Protein AF-A0A2W6UU90-F1 (afdb_monomer_lite)

pLDDT: mean 91.4, std 13.33, range [39.75, 98.56]

Sequence (106 aa):
MSTADPSARPGRPEPGTRVPFRWRKWDGSPHWEHDCVYLGSARWGDWVGQRGGWHSERPGLAFDADGDNVTLIPPSGDYAATFNATHPRIAIYIDVAWDVHWETGA

Radius of gyration: 14.33 Å; chains: 1; bounding box: 43×26×44 Å

Foldseek 3Di:
DDPDDPQDDPLDDDFQDWDWQWDADPVRHGAKIWTWTWHTADPFATKIKFAAQTWMDGVPDIDGHNGIKMWGQGPQNQKIKIAGPPDPPDRIDIGGHHDRDDDDDD

Structure (mmCIF, N/CA/C/O backbone):
data_AF-A0A2W6UU90-F1
#
_entry.id   AF-A0A2W6UU90-F1
#
loop_
_atom_site.group_PDB
_atom_site.id
_atom_site.type_symbol
_atom_site.label_atom_id
_atom_site.label_alt_id
_atom_site.label_comp_id
_atom_site.label_asym_id
_atom_site.label_entity_id
_atom_site.label_seq_id
_atom_site.pdbx_PDB_ins_code
_atom_site.Cartn_x
_atom_site.Cartn_y
_atom_site.Cartn_z
_atom_site.occupancy
_atom_site.B_iso_or_equiv
_atom_site.auth_seq_id
_atom_site.auth_comp_id
_atom_site.auth_asym_id
_atom_site.auth_atom_id
_atom_site.pdbx_PDB_model_num
ATOM 1 N N . MET A 1 1 ? -26.190 -2.701 -24.873 1.00 39.75 1 MET A N 1
ATOM 2 C CA . MET A 1 1 ? -26.008 -3.698 -23.796 1.00 39.75 1 MET A CA 1
ATOM 3 C C . MET A 1 1 ? -24.722 -3.342 -23.079 1.00 39.75 1 MET A C 1
ATOM 5 O O . MET A 1 1 ? -23.684 -3.365 -23.722 1.00 39.75 1 MET A O 1
ATOM 9 N N . SER A 1 2 ? -24.805 -2.900 -21.823 1.00 51.81 2 SER A N 1
ATOM 10 C CA . SER A 1 2 ? -23.620 -2.538 -21.038 1.00 51.81 2 SER A CA 1
ATOM 11 C C . SER A 1 2 ? -22.909 -3.816 -20.599 1.00 51.81 2 SER A C 1
ATOM 13 O O . SER A 1 2 ? -23.512 -4.656 -19.933 1.00 51.81 2 SER A O 1
ATOM 15 N N . THR A 1 3 ? -21.661 -3.990 -21.017 1.00 49.38 3 THR A N 1
ATOM 16 C CA . THR A 1 3 ? -20.775 -5.052 -20.540 1.00 49.38 3 THR A CA 1
ATOM 17 C C . THR A 1 3 ? -20.224 -4.622 -19.186 1.00 49.38 3 THR A C 1
ATOM 19 O O . THR A 1 3 ? -19.163 -4.007 -19.119 1.00 49.38 3 THR A O 1
ATOM 22 N N . ALA A 1 4 ? -20.971 -4.870 -18.110 1.00 54.59 4 ALA A N 1
ATOM 23 C CA . ALA A 1 4 ? -20.418 -4.707 -16.772 1.00 54.59 4 ALA A CA 1
ATOM 24 C C . ALA A 1 4 ? -19.239 -5.679 -16.612 1.00 54.59 4 ALA A C 1
ATOM 26 O O . ALA A 1 4 ? -19.374 -6.865 -16.923 1.00 54.59 4 ALA A O 1
ATOM 27 N N . ASP A 1 5 ? -18.089 -5.166 -16.175 1.00 57.31 5 ASP A N 1
ATOM 28 C CA . ASP A 1 5 ? -16.914 -5.982 -15.893 1.00 57.31 5 ASP A CA 1
ATOM 29 C C . ASP A 1 5 ? -17.229 -6.903 -14.698 1.00 57.31 5 ASP A C 1
ATOM 31 O O . ASP A 1 5 ? -17.513 -6.404 -13.606 1.00 57.31 5 ASP A O 1
ATOM 35 N N . PRO A 1 6 ? -17.204 -8.238 -14.864 1.00 54.53 6 PRO A N 1
ATOM 36 C CA . PRO A 1 6 ? -17.491 -9.182 -13.785 1.00 54.53 6 PRO A CA 1
ATOM 37 C C . PRO A 1 6 ? -16.481 -9.123 -12.623 1.00 54.53 6 PRO A C 1
ATOM 39 O O . PRO A 1 6 ? -16.697 -9.783 -11.606 1.00 54.53 6 PRO A O 1
ATOM 42 N N . SER A 1 7 ? -15.388 -8.360 -12.748 1.00 58.16 7 SER A N 1
ATOM 43 C CA . SER A 1 7 ? -14.438 -8.087 -11.664 1.00 58.16 7 SER A CA 1
ATOM 44 C C . SER A 1 7 ? -14.840 -6.917 -10.751 1.00 58.16 7 SER A C 1
ATOM 46 O O . SER A 1 7 ? -14.285 -6.786 -9.656 1.00 58.16 7 SER A O 1
ATOM 48 N N . ALA A 1 8 ? -15.821 -6.098 -11.151 1.00 59.12 8 ALA A N 1
ATOM 49 C CA . ALA A 1 8 ? -16.273 -4.954 -10.368 1.00 59.12 8 ALA A CA 1
ATOM 50 C C . ALA A 1 8 ? -16.983 -5.418 -9.084 1.00 59.12 8 ALA A C 1
ATOM 52 O O . ALA A 1 8 ? -18.045 -6.046 -9.122 1.00 59.12 8 ALA A O 1
ATOM 53 N N . ARG A 1 9 ? -16.396 -5.104 -7.923 1.00 70.19 9 ARG A N 1
ATOM 54 C CA . ARG A 1 9 ? -17.013 -5.357 -6.615 1.00 70.19 9 ARG A CA 1
ATOM 55 C C . ARG A 1 9 ? -17.739 -4.100 -6.128 1.00 70.19 9 ARG A C 1
ATOM 57 O O . ARG A 1 9 ? -17.111 -3.044 -6.058 1.00 70.19 9 ARG A O 1
ATOM 64 N N . PRO A 1 10 ? -19.026 -4.192 -5.744 1.00 69.75 10 PRO A N 1
ATOM 65 C CA . PRO A 1 10 ? -19.734 -3.079 -5.119 1.00 69.75 10 PRO A CA 1
ATOM 66 C C . PRO A 1 10 ? -18.954 -2.544 -3.912 1.00 69.75 10 PRO A C 1
ATOM 68 O O . PRO A 1 10 ? -18.441 -3.324 -3.110 1.00 69.75 10 PRO A O 1
ATOM 71 N N . GLY A 1 11 ? -18.851 -1.220 -3.787 1.00 84.00 11 GLY A N 1
ATOM 72 C CA . GLY A 1 11 ? -18.070 -0.587 -2.719 1.00 84.00 11 GLY A CA 1
ATOM 73 C C . GLY A 1 11 ? -16.556 -0.585 -2.960 1.00 84.00 11 GLY A C 1
ATOM 74 O O . GLY A 1 11 ? -15.791 -0.427 -2.008 1.00 84.00 11 GLY A O 1
ATOM 75 N N . ARG A 1 12 ? -16.111 -0.783 -4.207 1.00 91.00 12 ARG A N 1
ATOM 76 C CA . ARG A 1 12 ? -14.740 -0.501 -4.646 1.00 91.00 12 ARG A CA 1
ATOM 77 C C . ARG A 1 12 ? -14.712 0.665 -5.631 1.00 91.00 12 ARG A C 1
ATOM 79 O O . ARG A 1 12 ? -15.688 0.850 -6.358 1.00 91.00 12 ARG A O 1
ATOM 86 N N . PRO A 1 13 ? -13.621 1.447 -5.659 1.00 93.38 13 PRO A N 1
ATOM 87 C CA . PRO A 1 13 ? -13.399 2.432 -6.711 1.00 93.38 13 PRO A CA 1
ATOM 88 C C . PRO A 1 13 ? -13.263 1.773 -8.089 1.00 93.38 13 PRO A C 1
ATOM 90 O O . PRO A 1 13 ? -13.009 0.575 -8.191 1.00 93.38 13 PRO A O 1
ATOM 93 N N . GLU A 1 14 ? -13.345 2.566 -9.155 1.00 93.94 14 GLU A N 1
ATOM 94 C CA . GLU A 1 14 ? -12.980 2.091 -10.493 1.00 93.94 14 GLU A CA 1
ATOM 95 C C . GLU A 1 14 ? -11.464 1.830 -10.572 1.00 93.94 14 GLU A C 1
ATOM 97 O O . GLU A 1 14 ? -10.682 2.611 -10.008 1.00 93.94 14 GLU A O 1
ATOM 102 N N . PRO A 1 15 ? -10.998 0.776 -11.267 1.00 96.38 15 PRO A N 1
ATOM 103 C CA . PRO A 1 15 ? -9.575 0.590 -11.530 1.00 96.38 15 PRO A CA 1
ATOM 104 C C . PRO A 1 15 ? -8.943 1.835 -12.169 1.00 96.38 15 PRO A C 1
ATOM 106 O O . PRO A 1 15 ? -9.514 2.464 -13.057 1.00 96.38 15 PRO A O 1
ATOM 109 N N . GLY A 1 16 ? -7.752 2.209 -11.705 1.00 96.69 16 GLY A N 1
ATOM 110 C CA . GLY A 1 16 ? -7.087 3.463 -12.067 1.00 96.69 16 GLY A CA 1
ATOM 111 C C . GLY A 1 16 ? -7.392 4.635 -11.126 1.00 96.69 16 GLY A C 1
ATOM 112 O O . GLY A 1 16 ? -6.693 5.648 -11.181 1.00 96.69 16 GLY A O 1
ATOM 113 N N . THR A 1 17 ? -8.370 4.505 -10.224 1.00 96.75 17 THR A N 1
ATOM 114 C CA . THR A 1 17 ? -8.663 5.533 -9.213 1.00 96.75 17 THR A CA 1
ATOM 115 C C . THR A 1 17 ? -7.528 5.628 -8.196 1.00 96.75 17 THR A C 1
ATOM 117 O O . THR A 1 17 ? -7.098 4.613 -7.643 1.00 96.75 17 THR A O 1
ATOM 120 N N . ARG A 1 18 ? -7.050 6.849 -7.920 1.00 96.62 18 ARG A N 1
ATOM 121 C CA . ARG A 1 18 ? -6.100 7.091 -6.826 1.00 96.62 18 ARG A CA 1
ATOM 122 C C . ARG A 1 18 ? -6.782 6.888 -5.478 1.00 96.62 18 ARG A C 1
ATOM 124 O O . ARG A 1 18 ? -7.875 7.400 -5.256 1.00 96.62 18 ARG A O 1
ATOM 131 N N . VAL A 1 19 ? -6.116 6.162 -4.591 1.00 96.38 19 VAL A N 1
ATOM 132 C CA . VAL A 1 19 ? -6.600 5.820 -3.254 1.00 96.38 19 VAL A CA 1
ATOM 133 C C . VAL A 1 19 ? -5.453 5.957 -2.253 1.00 96.38 19 VAL A C 1
ATOM 135 O O . VAL A 1 19 ? -4.345 5.512 -2.556 1.00 96.38 19 VAL A O 1
ATOM 138 N N . PRO A 1 20 ? -5.678 6.548 -1.072 1.00 96.50 20 PRO A N 1
ATOM 139 C CA . PRO A 1 20 ? -4.717 6.455 0.014 1.00 96.50 20 PRO A CA 1
ATOM 140 C C . PRO A 1 20 ? -4.814 5.069 0.661 1.00 96.50 20 PRO A C 1
ATOM 142 O O . PRO A 1 20 ? -5.914 4.588 0.945 1.00 96.50 20 PRO A O 1
ATOM 145 N N . PHE A 1 21 ? -3.677 4.434 0.933 1.00 97.38 21 PHE A N 1
ATOM 146 C CA . PHE A 1 21 ? -3.619 3.243 1.782 1.00 97.38 21 PHE A CA 1
ATOM 147 C C . PHE A 1 21 ? -3.050 3.634 3.145 1.00 97.38 21 PHE A C 1
ATOM 149 O O . PHE A 1 21 ? -1.874 3.970 3.263 1.00 97.38 21 PHE A O 1
ATOM 156 N N . ARG A 1 22 ? -3.910 3.612 4.169 1.00 97.31 22 ARG A N 1
ATOM 157 C CA . ARG A 1 22 ? -3.612 4.082 5.521 1.00 97.31 22 ARG A CA 1
ATOM 158 C C . ARG A 1 22 ? -3.469 2.941 6.514 1.00 97.31 22 ARG A C 1
ATOM 160 O O . ARG A 1 22 ? -4.364 2.118 6.674 1.00 97.31 22 ARG A O 1
ATOM 167 N N . TRP A 1 23 ? -2.379 2.989 7.258 1.00 97.56 23 TRP A N 1
ATOM 168 C CA . TRP A 1 23 ? -2.100 2.165 8.415 1.00 97.56 23 TRP A CA 1
ATOM 169 C C . TRP A 1 23 ? -2.317 2.967 9.690 1.00 97.56 23 TRP A C 1
ATOM 171 O O . TRP A 1 23 ? -1.931 4.134 9.805 1.00 97.56 23 TRP A O 1
ATOM 181 N N . ARG A 1 24 ? -2.878 2.299 10.691 1.00 96.75 24 ARG A N 1
ATOM 182 C CA . ARG A 1 24 ? -2.982 2.804 12.058 1.00 96.75 24 ARG A CA 1
ATOM 183 C C . ARG A 1 24 ? -2.194 1.885 12.975 1.00 96.75 24 ARG A C 1
ATOM 185 O O . ARG A 1 24 ? -2.075 0.687 12.722 1.00 96.75 24 ARG A O 1
ATOM 192 N N . LYS A 1 25 ? -1.642 2.447 14.043 1.00 96.12 25 LYS A N 1
ATOM 193 C CA . LYS A 1 25 ? -1.116 1.646 15.148 1.00 96.12 25 LYS A CA 1
ATOM 194 C C . LYS A 1 25 ? -2.277 1.050 15.943 1.00 96.12 25 LYS A C 1
ATOM 196 O O . LYS A 1 25 ? -3.429 1.445 15.780 1.00 96.12 25 LYS A O 1
ATOM 201 N N . TRP A 1 26 ? -1.955 0.130 16.847 1.00 93.81 26 TRP A N 1
ATOM 202 C CA . TRP A 1 26 ? -2.938 -0.528 17.711 1.00 93.81 26 TRP A CA 1
ATOM 203 C C . TRP A 1 26 ? -3.791 0.448 18.539 1.00 93.81 26 TRP A C 1
ATOM 205 O O . TRP A 1 26 ? -4.967 0.200 18.777 1.00 93.81 26 TRP A O 1
ATOM 215 N N . ASP A 1 27 ? -3.216 1.579 18.951 1.00 95.88 27 ASP A N 1
ATOM 216 C CA . ASP A 1 27 ? -3.912 2.639 19.692 1.00 95.88 27 ASP A CA 1
ATOM 217 C C . ASP A 1 27 ? -4.746 3.578 18.797 1.00 95.88 27 ASP A C 1
ATOM 219 O O . ASP A 1 27 ? -5.277 4.580 19.271 1.00 95.88 27 ASP A O 1
ATOM 223 N N . GLY A 1 28 ? -4.847 3.278 17.500 1.00 94.50 28 GLY A N 1
ATOM 224 C CA . GLY A 1 28 ? -5.547 4.085 16.506 1.00 94.50 28 GLY A CA 1
ATOM 225 C C . GLY A 1 28 ? -4.745 5.275 15.976 1.00 94.50 28 GLY A C 1
ATOM 226 O O . GLY A 1 28 ? -5.207 5.936 15.045 1.00 94.50 28 GLY A O 1
ATOM 227 N N . SER A 1 29 ? -3.551 5.557 16.510 1.00 96.75 29 SER A N 1
ATOM 228 C CA . SER A 1 29 ? -2.730 6.670 16.024 1.00 96.75 29 SER A CA 1
ATOM 229 C C . SER A 1 29 ? -2.217 6.424 14.594 1.00 96.75 29 SER A C 1
ATOM 231 O O . SER A 1 29 ? -2.023 5.268 14.198 1.00 96.75 29 SER A O 1
ATOM 233 N N . PRO A 1 30 ? -1.975 7.487 13.798 1.00 97.12 30 PRO A N 1
ATOM 234 C CA . PRO A 1 30 ? -1.482 7.339 12.433 1.00 97.12 30 PRO A CA 1
ATOM 235 C C . PRO A 1 30 ? -0.164 6.561 12.360 1.00 97.12 30 PRO A C 1
ATOM 237 O O . PRO A 1 30 ? 0.762 6.782 13.152 1.00 97.12 30 PRO A O 1
ATOM 240 N N . HIS A 1 31 ? -0.072 5.668 11.377 1.00 96.25 31 HIS A N 1
ATOM 241 C CA . HIS A 1 31 ? 1.173 5.024 10.992 1.00 96.25 31 HIS A CA 1
ATOM 242 C C . HIS A 1 31 ? 1.584 5.472 9.587 1.00 96.25 31 HIS A C 1
ATOM 244 O O . HIS A 1 31 ? 1.882 6.648 9.428 1.00 96.25 31 HIS A O 1
ATOM 250 N N . TRP A 1 32 ? 1.656 4.565 8.616 1.00 97.94 32 TRP A N 1
ATOM 251 C CA . TRP A 1 32 ? 1.979 4.883 7.230 1.00 97.94 32 TRP A CA 1
ATOM 252 C C . TRP A 1 32 ? 0.733 5.251 6.424 1.00 97.94 32 TRP A C 1
ATOM 254 O O . TRP A 1 32 ? -0.282 4.572 6.519 1.00 97.94 32 TRP A O 1
ATOM 264 N N . GLU A 1 33 ? 0.828 6.274 5.590 1.00 98.19 33 GLU A N 1
ATOM 265 C CA . GLU A 1 33 ? -0.074 6.535 4.475 1.00 98.19 33 GLU A CA 1
ATOM 266 C C . GLU A 1 33 ? 0.724 6.420 3.176 1.00 98.19 33 GLU A C 1
ATOM 268 O O . GLU A 1 33 ? 1.838 6.935 3.070 1.00 98.19 33 GLU A O 1
ATOM 273 N N . HIS A 1 34 ? 0.164 5.708 2.203 1.00 98.19 34 HIS A N 1
ATOM 274 C CA . HIS A 1 34 ? 0.764 5.512 0.891 1.00 98.19 34 HIS A CA 1
ATOM 275 C C . HIS A 1 34 ? -0.157 6.059 -0.190 1.00 98.19 34 HIS A C 1
ATOM 277 O O . HIS A 1 34 ? -1.337 5.697 -0.246 1.00 98.19 34 HIS A O 1
ATOM 283 N N . ASP A 1 35 ? 0.401 6.848 -1.104 1.00 97.88 35 ASP A N 1
ATOM 284 C CA . ASP A 1 35 ? -0.261 7.139 -2.367 1.00 97.88 35 ASP A CA 1
ATOM 285 C C . ASP A 1 35 ? -0.332 5.854 -3.186 1.00 97.88 35 ASP A C 1
ATOM 287 O O . ASP A 1 35 ? 0.697 5.244 -3.494 1.00 97.88 35 ASP A O 1
ATOM 291 N N . CYS A 1 36 ? -1.541 5.440 -3.555 1.00 98.38 36 CYS A N 1
ATOM 292 C CA . CYS A 1 36 ? -1.779 4.224 -4.318 1.00 98.38 36 CYS A CA 1
ATOM 293 C C . CYS A 1 36 ? -2.820 4.434 -5.421 1.00 98.38 36 CYS A C 1
ATOM 295 O O . CYS A 1 36 ? -3.523 5.444 -5.501 1.00 98.38 36 CYS A O 1
ATOM 297 N N . VAL A 1 37 ? -2.893 3.465 -6.324 1.00 98.25 37 VAL A N 1
ATOM 298 C CA . VAL A 1 37 ? -3.938 3.336 -7.336 1.00 98.25 37 VAL A CA 1
ATOM 299 C C . VAL A 1 37 ? -4.652 2.010 -7.135 1.00 98.25 37 VAL A C 1
ATOM 301 O O . VAL A 1 37 ? -4.004 0.984 -6.944 1.00 98.25 37 VAL A O 1
ATOM 304 N N . TYR A 1 38 ? -5.981 2.013 -7.183 1.00 97.81 38 TYR A N 1
ATOM 305 C CA . TYR A 1 38 ? -6.744 0.772 -7.192 1.00 97.81 38 TYR A CA 1
ATOM 306 C C . TYR A 1 38 ? -6.567 0.068 -8.539 1.00 97.81 38 TYR A C 1
ATOM 308 O O . TYR A 1 38 ? -6.783 0.667 -9.591 1.00 97.81 38 TYR A O 1
ATOM 316 N N . LEU A 1 39 ? -6.154 -1.197 -8.520 1.00 97.81 39 LEU A N 1
ATOM 317 C CA . LEU A 1 39 ? -5.877 -1.984 -9.726 1.00 97.81 39 LEU A CA 1
ATOM 318 C C . LEU A 1 39 ? -7.011 -2.950 -10.079 1.00 97.81 39 LEU A C 1
ATOM 320 O O . LEU A 1 39 ? -7.040 -3.466 -11.193 1.00 97.81 39 LEU A O 1
ATOM 324 N N . GLY A 1 40 ? -7.934 -3.191 -9.149 1.00 96.56 40 GLY A N 1
ATOM 325 C CA . GLY A 1 40 ? -9.057 -4.102 -9.333 1.00 96.56 40 GLY A CA 1
ATOM 326 C C . GLY A 1 40 ? -9.070 -5.243 -8.324 1.00 96.56 40 GLY A C 1
ATOM 327 O O . GLY A 1 40 ? -8.339 -5.254 -7.330 1.00 96.56 40 GLY A O 1
ATOM 328 N N . SER A 1 41 ? -9.936 -6.216 -8.589 1.00 94.75 41 SER A N 1
ATOM 329 C CA . SER A 1 41 ? -10.175 -7.355 -7.711 1.00 94.75 41 SER A CA 1
ATOM 330 C C . SER A 1 41 ? -10.005 -8.677 -8.445 1.00 94.75 41 SER A C 1
ATOM 332 O O . SER A 1 41 ? -10.295 -8.799 -9.633 1.00 94.75 41 SER A O 1
ATOM 334 N N . ALA A 1 42 ? -9.561 -9.699 -7.722 1.00 91.69 42 ALA A N 1
ATOM 335 C CA . ALA A 1 42 ? -9.436 -11.057 -8.231 1.00 91.69 42 ALA A CA 1
ATOM 336 C C . ALA A 1 42 ? -9.800 -12.087 -7.150 1.00 91.69 42 ALA A C 1
ATOM 338 O O . ALA A 1 42 ? -10.206 -11.751 -6.033 1.00 91.69 42 ALA A O 1
ATOM 339 N N . ARG A 1 43 ? -9.622 -13.380 -7.464 1.00 94.00 43 ARG A N 1
ATOM 340 C CA . ARG A 1 43 ? -9.921 -14.488 -6.534 1.00 94.00 43 ARG A CA 1
ATOM 341 C C . ARG A 1 43 ? -9.173 -14.404 -5.197 1.00 94.00 43 ARG A C 1
ATOM 343 O O . ARG A 1 43 ? -9.628 -14.984 -4.224 1.00 94.00 43 ARG A O 1
ATOM 350 N N . TRP A 1 44 ? -8.035 -13.709 -5.166 1.00 94.75 44 TRP A N 1
ATOM 351 C CA . TRP A 1 44 ? -7.187 -13.591 -3.978 1.00 94.75 44 TRP A CA 1
ATOM 352 C C . TRP A 1 44 ? -7.501 -12.377 -3.108 1.00 94.75 44 TRP A C 1
ATOM 354 O O . TRP A 1 44 ? -7.050 -12.339 -1.971 1.00 94.75 44 TRP A O 1
ATOM 364 N N . GLY A 1 45 ? -8.264 -11.407 -3.615 1.00 95.94 45 GLY A N 1
ATOM 365 C CA . GLY A 1 45 ? -8.497 -10.141 -2.931 1.00 95.94 45 GLY A CA 1
ATOM 366 C C . GLY A 1 45 ? -8.439 -8.947 -3.871 1.00 95.94 45 GLY A C 1
ATOM 367 O O . GLY A 1 45 ? -8.497 -9.095 -5.095 1.00 95.94 45 GLY A O 1
ATOM 368 N N . ASP A 1 46 ? -8.348 -7.775 -3.262 1.00 97.31 46 ASP A N 1
ATOM 369 C CA . ASP A 1 46 ? -8.224 -6.490 -3.934 1.00 97.31 46 ASP A CA 1
ATOM 370 C C . ASP A 1 46 ? -6.751 -6.124 -4.112 1.00 97.31 46 ASP A C 1
ATOM 372 O O . ASP A 1 46 ? -5.912 -6.479 -3.286 1.00 97.31 46 ASP A O 1
ATOM 376 N N . TRP A 1 47 ? -6.438 -5.420 -5.193 1.00 98.25 47 TRP A N 1
ATOM 377 C CA . TRP A 1 47 ? -5.079 -4.999 -5.501 1.00 98.25 47 TRP A CA 1
ATOM 378 C C . TRP A 1 47 ? -4.992 -3.486 -5.564 1.00 98.25 47 TRP A C 1
ATOM 380 O O . TRP A 1 47 ? -5.795 -2.824 -6.225 1.00 98.25 47 TRP A O 1
ATOM 390 N N . VAL A 1 48 ? -3.964 -2.955 -4.918 1.00 98.44 48 VAL A N 1
ATOM 391 C CA . VAL A 1 48 ? -3.509 -1.582 -5.113 1.00 98.44 48 VAL A CA 1
ATOM 392 C C . VAL A 1 48 ? -2.083 -1.596 -5.643 1.00 98.44 48 VAL A C 1
ATOM 394 O O . VAL A 1 48 ? -1.377 -2.595 -5.521 1.00 98.44 48 VAL A O 1
ATOM 397 N N . GLY A 1 49 ? -1.663 -0.512 -6.276 1.00 98.19 49 GLY A N 1
ATOM 398 C CA . GLY A 1 49 ? -0.295 -0.353 -6.744 1.00 98.19 49 GLY A CA 1
ATOM 399 C C . GLY A 1 49 ? 0.253 1.018 -6.421 1.00 98.19 49 GLY A C 1
ATOM 400 O O . GLY A 1 49 ? -0.495 1.987 -6.300 1.00 98.19 49 GLY A O 1
ATOM 401 N N . GLN A 1 50 ? 1.570 1.094 -6.349 1.00 98.00 50 GLN A N 1
ATOM 402 C CA . GLN A 1 50 ? 2.314 2.331 -6.212 1.00 98.00 50 GLN A CA 1
ATOM 403 C C . GLN A 1 50 ? 3.398 2.347 -7.290 1.00 98.00 50 GLN A C 1
ATOM 405 O O . GLN A 1 50 ? 4.047 1.331 -7.547 1.00 98.00 50 GLN A O 1
ATOM 410 N N . ARG A 1 51 ? 3.558 3.480 -7.980 1.00 96.75 51 ARG A N 1
ATOM 411 C CA . ARG A 1 51 ? 4.625 3.640 -8.978 1.00 96.75 51 ARG A CA 1
ATOM 412 C C . ARG A 1 51 ? 5.907 4.116 -8.308 1.00 96.75 51 ARG A C 1
ATOM 414 O O . ARG A 1 51 ? 5.852 4.762 -7.264 1.00 96.75 51 ARG A O 1
ATOM 421 N N . GLY A 1 52 ? 7.043 3.889 -8.960 1.00 96.56 52 GLY A N 1
ATOM 422 C CA . GLY A 1 52 ? 8.284 4.568 -8.592 1.00 96.56 52 GLY A CA 1
ATOM 423 C C . GLY A 1 52 ? 8.085 6.090 -8.503 1.00 96.56 52 GLY A C 1
ATOM 424 O O . GLY A 1 52 ? 7.430 6.692 -9.358 1.00 96.56 52 GLY A O 1
ATOM 425 N N . GLY A 1 53 ? 8.620 6.701 -7.448 1.00 96.81 53 GLY A N 1
ATOM 426 C CA . GLY A 1 53 ? 8.487 8.124 -7.140 1.00 96.81 53 GLY A CA 1
ATOM 427 C C . GLY A 1 53 ? 7.176 8.530 -6.456 1.00 96.81 53 GLY A C 1
ATOM 428 O O . GLY A 1 53 ? 6.956 9.720 -6.261 1.00 96.81 53 GLY A O 1
ATOM 429 N N . TRP A 1 54 ? 6.276 7.597 -6.130 1.00 97.62 54 TRP A N 1
ATOM 430 C CA . TRP A 1 54 ? 5.047 7.923 -5.395 1.00 97.62 54 TRP A CA 1
ATOM 431 C C . TRP A 1 54 ? 5.279 7.959 -3.889 1.00 97.62 54 TRP A C 1
ATOM 433 O O . TRP A 1 54 ? 6.094 7.203 -3.355 1.00 97.62 54 TRP A O 1
ATOM 443 N N . HIS A 1 55 ? 4.526 8.833 -3.224 1.00 98.19 55 HIS A N 1
ATOM 444 C CA . HIS A 1 55 ? 4.802 9.233 -1.859 1.00 98.19 55 HIS A CA 1
ATOM 445 C C . HIS A 1 55 ? 4.315 8.222 -0.822 1.00 98.19 55 HIS A C 1
ATOM 447 O O . HIS A 1 55 ? 3.249 7.612 -0.958 1.00 98.19 55 HIS A O 1
ATOM 453 N N . SER A 1 56 ? 5.102 8.072 0.238 1.00 97.88 56 SER A N 1
ATOM 454 C CA . SER A 1 56 ? 4.731 7.374 1.463 1.00 97.88 56 SER 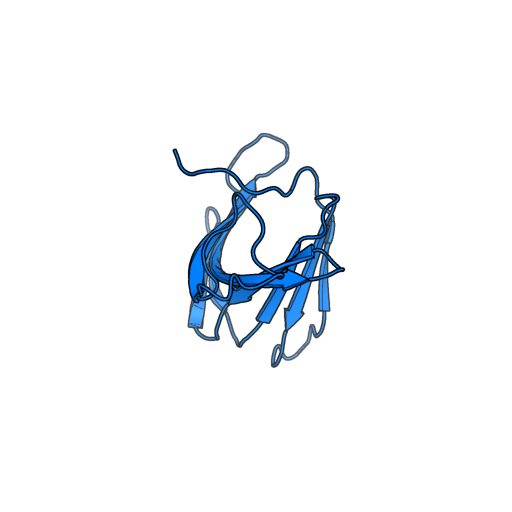A CA 1
ATOM 455 C C . SER A 1 56 ? 5.195 8.175 2.669 1.00 97.88 56 SER A C 1
ATOM 457 O O . SER A 1 56 ? 6.361 8.566 2.755 1.00 97.88 56 SER A O 1
ATOM 459 N N . GLU A 1 57 ? 4.319 8.356 3.648 1.00 98.44 57 GLU A N 1
ATOM 460 C CA . GLU A 1 57 ? 4.648 9.109 4.854 1.00 98.44 57 GLU A CA 1
ATOM 461 C C . GLU A 1 57 ? 4.081 8.497 6.124 1.00 98.44 57 GLU A C 1
ATOM 463 O O . GLU A 1 57 ? 3.078 7.794 6.133 1.00 98.44 57 GLU A O 1
ATOM 468 N N . ARG A 1 58 ? 4.757 8.782 7.228 1.00 97.81 58 ARG A N 1
ATOM 469 C CA . ARG A 1 58 ? 4.293 8.554 8.590 1.00 97.81 58 ARG A CA 1
ATOM 470 C C . ARG A 1 58 ? 4.780 9.697 9.475 1.00 97.81 58 ARG A C 1
ATOM 472 O O . ARG A 1 58 ? 5.704 10.417 9.086 1.00 97.81 58 ARG A O 1
ATOM 479 N N . PRO A 1 59 ? 4.289 9.825 10.719 1.00 98.12 59 PRO A N 1
ATOM 480 C CA . PRO A 1 59 ? 4.839 10.799 11.654 1.00 98.12 59 PRO A CA 1
ATOM 481 C C . PRO A 1 59 ? 6.370 10.682 11.782 1.00 98.12 59 PRO A C 1
ATOM 483 O O . PRO A 1 59 ? 6.898 9.670 12.252 1.00 98.12 59 PRO A O 1
ATOM 486 N N . GLY A 1 60 ? 7.078 11.727 11.343 1.00 97.75 60 GLY A N 1
ATOM 487 C CA . GLY A 1 60 ? 8.535 11.850 11.431 1.00 97.75 60 GLY A CA 1
ATOM 488 C C . GLY A 1 60 ? 9.350 11.164 10.327 1.00 97.75 60 GLY A C 1
ATOM 489 O O . GLY A 1 60 ? 10.576 11.184 10.415 1.00 97.75 60 GLY A O 1
ATOM 490 N N . LEU A 1 61 ? 8.728 10.557 9.309 1.00 98.00 61 LEU A N 1
ATOM 491 C CA . LEU A 1 61 ? 9.455 9.985 8.171 1.00 98.00 61 LEU A CA 1
ATOM 492 C C . LEU A 1 61 ? 8.603 9.987 6.902 1.00 98.00 61 LEU A C 1
ATOM 494 O O . LEU A 1 61 ? 7.479 9.499 6.921 1.00 98.00 61 LEU A O 1
ATOM 498 N N . ALA A 1 62 ? 9.191 10.433 5.798 1.00 97.94 62 ALA A N 1
ATOM 499 C CA . ALA A 1 62 ? 8.605 10.327 4.472 1.00 97.94 62 ALA A CA 1
ATOM 500 C C . ALA A 1 62 ? 9.653 9.834 3.472 1.00 97.94 62 ALA A C 1
ATOM 502 O O . ALA A 1 62 ? 10.848 10.096 3.642 1.00 97.94 62 ALA A O 1
ATOM 503 N N . PHE A 1 63 ? 9.209 9.099 2.460 1.00 95.56 63 PHE A N 1
ATOM 504 C CA . PHE A 1 63 ? 10.043 8.657 1.350 1.00 95.56 63 PHE A CA 1
ATOM 505 C C . PHE A 1 63 ? 9.187 8.431 0.104 1.00 95.56 63 PHE A C 1
ATOM 507 O O . PHE A 1 63 ? 7.982 8.199 0.199 1.00 95.56 63 PHE A O 1
ATOM 514 N N . ASP A 1 64 ? 9.833 8.448 -1.056 1.00 96.62 64 ASP A N 1
ATOM 515 C CA . ASP A 1 64 ? 9.197 8.090 -2.317 1.00 96.62 64 ASP A CA 1
ATOM 516 C C . ASP A 1 64 ? 9.622 6.678 -2.720 1.00 96.62 64 ASP A C 1
ATOM 518 O O . ASP A 1 64 ? 10.770 6.280 -2.513 1.00 96.62 64 ASP A O 1
ATOM 522 N N . ALA A 1 65 ? 8.695 5.901 -3.278 1.00 93.81 65 ALA A N 1
ATOM 523 C CA . ALA A 1 65 ? 8.956 4.517 -3.648 1.00 93.81 65 ALA A CA 1
ATOM 524 C C . ALA A 1 65 ? 10.092 4.406 -4.680 1.00 93.81 65 ALA A C 1
ATOM 526 O O . ALA A 1 65 ? 10.038 5.026 -5.741 1.00 93.81 65 ALA A O 1
ATOM 527 N N . ASP A 1 66 ? 11.080 3.547 -4.422 1.00 90.06 66 ASP A N 1
ATOM 528 C CA . ASP A 1 66 ? 12.219 3.330 -5.332 1.00 90.06 66 ASP A CA 1
ATOM 529 C C . ASP A 1 66 ? 11.810 2.717 -6.686 1.00 90.06 66 ASP A C 1
ATOM 531 O O . ASP A 1 66 ? 12.557 2.765 -7.665 1.00 90.06 66 ASP A O 1
ATOM 535 N N . GLY A 1 67 ? 10.627 2.108 -6.759 1.00 95.25 67 GLY A N 1
ATOM 536 C CA . GLY A 1 67 ? 10.115 1.481 -7.967 1.00 95.25 67 GLY A CA 1
ATOM 537 C C . GLY A 1 67 ? 8.684 0.990 -7.821 1.00 95.25 67 GLY A C 1
ATOM 538 O O . GLY A 1 67 ? 8.075 1.093 -6.756 1.00 95.25 67 GLY A O 1
ATOM 539 N N . ASP A 1 68 ? 8.159 0.451 -8.918 1.00 98.25 68 ASP A N 1
ATOM 540 C CA . ASP A 1 68 ? 6.785 -0.033 -8.982 1.00 98.25 68 ASP A CA 1
ATOM 541 C C . ASP A 1 68 ? 6.568 -1.219 -8.031 1.00 98.25 68 ASP A C 1
ATOM 543 O O . ASP A 1 68 ? 7.371 -2.159 -7.970 1.00 98.25 68 ASP A O 1
ATOM 547 N N . ASN A 1 69 ? 5.447 -1.195 -7.318 1.00 98.19 69 ASN A N 1
ATOM 548 C CA . ASN A 1 69 ? 4.994 -2.292 -6.478 1.00 98.19 69 ASN A CA 1
ATOM 549 C C . ASN A 1 69 ? 3.474 -2.471 -6.563 1.00 98.19 69 ASN A C 1
ATOM 551 O O . ASN A 1 69 ? 2.734 -1.576 -6.983 1.00 98.19 69 ASN A O 1
ATOM 555 N N . VAL A 1 70 ? 3.023 -3.666 -6.190 1.00 98.56 70 VAL A N 1
ATOM 556 C CA . VAL A 1 70 ? 1.604 -3.998 -6.054 1.00 98.56 70 VAL A CA 1
ATOM 557 C C . VAL A 1 70 ? 1.356 -4.661 -4.711 1.00 98.56 70 VAL A C 1
ATOM 559 O O . VAL A 1 70 ? 2.123 -5.529 -4.303 1.00 98.56 70 VAL A O 1
ATOM 562 N N . THR A 1 71 ? 0.267 -4.293 -4.049 1.00 98.44 71 THR A N 1
ATOM 563 C CA . THR A 1 71 ? -0.122 -4.838 -2.751 1.00 98.44 71 THR A CA 1
ATOM 564 C C . THR A 1 71 ? -1.464 -5.543 -2.852 1.00 98.44 71 THR A C 1
ATOM 566 O O . THR A 1 71 ? -2.464 -4.958 -3.273 1.00 98.44 71 THR A O 1
ATOM 569 N N . LEU A 1 72 ? -1.473 -6.815 -2.457 1.00 98.38 72 LEU A N 1
ATOM 570 C CA . LEU A 1 72 ? -2.673 -7.618 -2.278 1.00 98.38 72 LEU A CA 1
ATOM 571 C C . LEU A 1 72 ? -3.282 -7.343 -0.904 1.00 98.38 72 LEU A C 1
ATOM 573 O O . LEU A 1 72 ? -2.596 -7.471 0.111 1.00 98.38 72 LEU A O 1
ATOM 577 N N . ILE A 1 73 ? -4.587 -7.087 -0.895 1.00 97.69 73 ILE A N 1
ATOM 578 C CA . ILE A 1 73 ? -5.442 -7.010 0.287 1.00 97.69 73 ILE A CA 1
ATOM 579 C C . ILE A 1 73 ? -6.425 -8.193 0.219 1.00 97.69 73 ILE A C 1
ATOM 581 O O . ILE A 1 73 ? -7.390 -8.162 -0.558 1.00 97.69 73 ILE A O 1
ATOM 585 N N . PRO A 1 74 ? -6.179 -9.277 0.971 1.00 96.31 74 PRO A N 1
ATOM 586 C CA . PRO A 1 74 ? -7.055 -10.440 1.013 1.00 96.31 74 PRO A CA 1
ATOM 587 C C . PRO A 1 74 ? -8.405 -10.101 1.653 1.00 96.31 74 PRO A C 1
ATOM 589 O O . PRO A 1 74 ? -8.469 -9.219 2.508 1.00 96.31 74 PRO A O 1
ATOM 592 N N . PRO A 1 75 ? -9.478 -10.854 1.344 1.00 93.81 75 PRO A N 1
ATOM 593 C CA . PRO A 1 75 ? -10.785 -10.641 1.963 1.00 93.81 75 PRO A CA 1
ATOM 594 C C . PRO A 1 75 ? -10.801 -10.757 3.491 1.00 93.81 75 PRO A C 1
ATOM 596 O O . PRO A 1 75 ? -11.739 -10.262 4.104 1.00 93.81 75 PRO A O 1
ATOM 599 N N . SER A 1 76 ? -9.818 -11.432 4.099 1.00 95.31 76 SER A N 1
ATOM 600 C CA . SER A 1 76 ? -9.765 -11.585 5.554 1.00 95.31 76 SER A CA 1
ATOM 601 C C . SER A 1 76 ? -9.291 -10.326 6.281 1.00 95.31 76 SER A C 1
ATOM 603 O O . SER A 1 76 ? -9.634 -10.145 7.440 1.00 95.31 76 SER A O 1
ATOM 605 N N . GLY A 1 77 ? -8.529 -9.449 5.617 1.00 95.31 77 GLY A N 1
ATOM 606 C CA . GLY A 1 77 ? -7.988 -8.234 6.234 1.00 95.31 77 GLY A CA 1
ATOM 607 C C . GLY A 1 77 ? -6.876 -8.468 7.269 1.00 95.31 77 GLY A C 1
ATOM 608 O O . GLY A 1 77 ? -6.468 -7.522 7.938 1.00 95.31 77 GLY A O 1
ATOM 609 N N . ASP A 1 78 ? -6.361 -9.695 7.396 1.00 97.06 78 ASP A N 1
ATOM 610 C CA . ASP A 1 78 ? -5.353 -10.061 8.411 1.00 97.06 78 ASP A CA 1
ATOM 611 C C . ASP A 1 78 ? -3.906 -9.803 7.964 1.00 97.06 78 ASP A C 1
ATOM 613 O O . ASP A 1 78 ? -2.956 -9.971 8.729 1.00 97.06 78 ASP A O 1
ATOM 617 N N . TYR A 1 79 ? -3.702 -9.455 6.696 1.00 97.69 79 TYR A N 1
ATOM 618 C CA . TYR A 1 79 ? -2.390 -9.104 6.169 1.00 97.69 79 TYR A CA 1
ATOM 619 C C . TYR A 1 79 ? -2.503 -8.275 4.893 1.00 97.69 79 TYR A C 1
ATOM 621 O O . TYR A 1 79 ? -3.540 -8.263 4.231 1.00 97.69 79 TYR A O 1
ATOM 629 N N . ALA A 1 80 ? -1.399 -7.639 4.514 1.00 98.31 80 ALA A N 1
ATOM 630 C CA . ALA A 1 80 ? -1.193 -7.085 3.185 1.00 98.31 80 ALA A CA 1
ATOM 631 C C . ALA A 1 80 ? 0.119 -7.632 2.611 1.00 98.31 80 ALA A C 1
ATOM 633 O O . ALA A 1 80 ? 1.126 -7.704 3.313 1.00 98.31 80 ALA A O 1
ATOM 634 N N . ALA A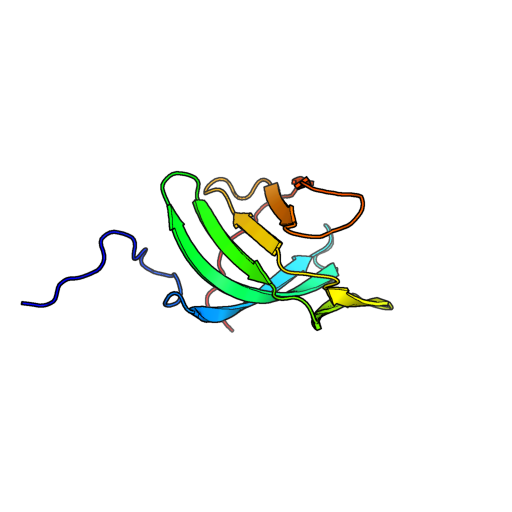 1 81 ? 0.111 -8.059 1.348 1.00 98.50 81 ALA A N 1
ATOM 635 C CA . ALA A 1 81 ? 1.296 -8.618 0.696 1.00 98.50 81 ALA A CA 1
ATOM 636 C C . ALA A 1 81 ? 1.730 -7.740 -0.476 1.00 98.50 81 ALA A C 1
ATOM 638 O O . ALA A 1 81 ? 1.047 -7.689 -1.499 1.00 98.50 81 ALA A O 1
ATOM 639 N N . THR A 1 82 ? 2.873 -7.078 -0.327 1.00 98.31 82 THR A N 1
ATOM 640 C CA . THR A 1 82 ? 3.469 -6.188 -1.324 1.00 98.31 82 THR A CA 1
ATOM 641 C C . THR A 1 82 ? 4.533 -6.922 -2.129 1.00 98.31 82 THR A C 1
ATOM 643 O O . THR A 1 82 ? 5.462 -7.512 -1.578 1.00 98.31 82 THR A O 1
ATOM 646 N N . PHE A 1 83 ? 4.411 -6.855 -3.449 1.00 98.50 83 PHE A N 1
ATOM 647 C CA . PHE A 1 83 ? 5.326 -7.427 -4.425 1.00 98.50 83 PHE A CA 1
ATOM 648 C C . PHE A 1 83 ? 6.024 -6.278 -5.145 1.00 98.50 83 PHE A C 1
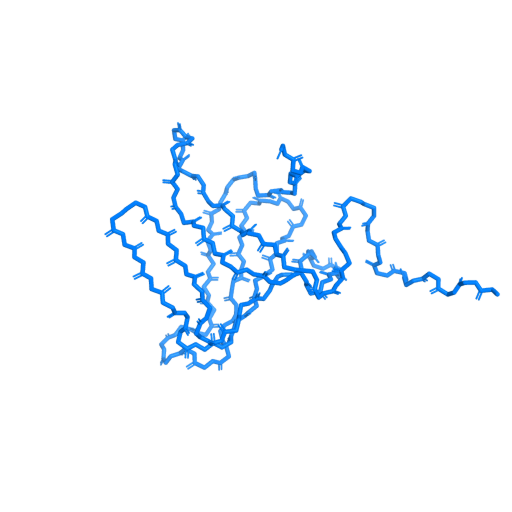ATOM 650 O O . PHE A 1 83 ? 5.382 -5.491 -5.842 1.00 98.50 83 PHE A O 1
ATOM 657 N N . ASN A 1 84 ? 7.337 -6.175 -4.970 1.00 97.88 84 ASN A N 1
ATOM 658 C CA . ASN A 1 84 ? 8.132 -5.106 -5.559 1.00 97.88 84 ASN A CA 1
ATOM 659 C C . ASN A 1 84 ? 8.733 -5.570 -6.884 1.00 97.88 84 ASN A C 1
ATOM 661 O O . ASN A 1 84 ? 9.369 -6.623 -6.942 1.00 97.88 84 ASN A O 1
ATOM 665 N N . ALA A 1 85 ? 8.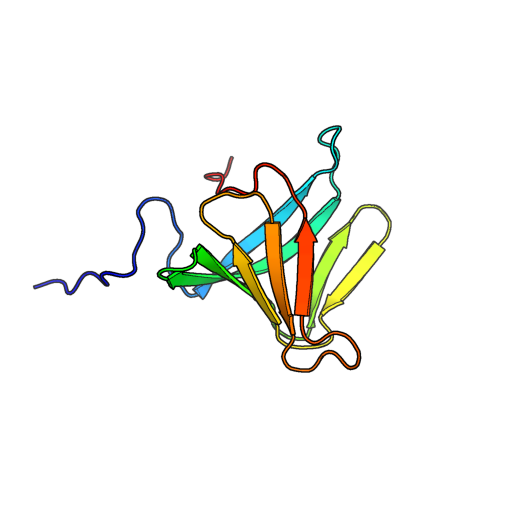589 -4.765 -7.936 1.00 96.81 85 ALA A N 1
ATOM 666 C CA . ALA A 1 85 ? 9.139 -5.095 -9.246 1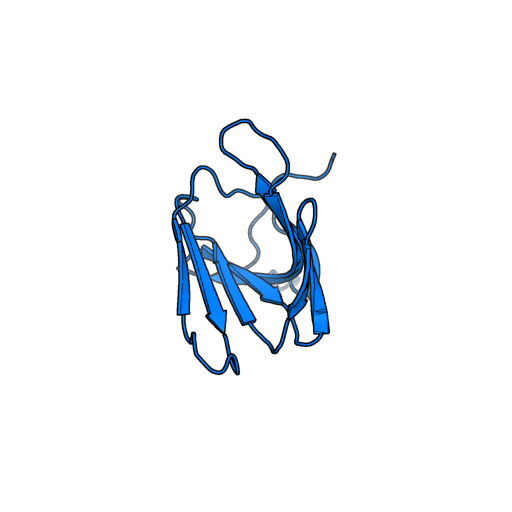.00 96.81 85 ALA A CA 1
ATOM 667 C C . ALA A 1 85 ? 10.668 -4.945 -9.287 1.00 96.81 85 ALA A C 1
ATOM 669 O O . ALA A 1 85 ? 11.357 -5.780 -9.869 1.00 96.81 85 ALA A O 1
ATOM 670 N N . THR A 1 86 ? 11.199 -3.880 -8.676 1.00 92.31 86 THR A N 1
ATOM 671 C CA . THR A 1 86 ? 12.614 -3.487 -8.817 1.00 92.31 86 THR A CA 1
ATOM 672 C C . THR A 1 86 ? 13.329 -3.224 -7.494 1.00 92.31 86 THR A C 1
ATOM 674 O O . THR A 1 86 ? 14.489 -2.812 -7.507 1.00 92.31 86 THR A O 1
ATOM 677 N N . HIS A 1 87 ? 12.683 -3.454 -6.345 1.00 91.25 87 HIS A N 1
ATOM 678 C CA . HIS A 1 87 ? 13.319 -3.179 -5.058 1.00 91.25 87 HIS A CA 1
ATOM 679 C C . HIS A 1 87 ? 14.559 -4.078 -4.870 1.00 91.25 87 HIS A C 1
ATOM 681 O O . HIS A 1 87 ? 14.450 -5.305 -4.949 1.00 91.25 87 HIS A O 1
ATOM 687 N N . PRO A 1 88 ? 15.741 -3.512 -4.560 1.00 89.69 88 PRO A N 1
ATOM 688 C CA . PRO A 1 88 ? 17.024 -4.208 -4.709 1.00 89.69 88 PRO A CA 1
ATOM 689 C C . PRO A 1 88 ? 17.243 -5.366 -3.726 1.00 89.69 88 PRO A C 1
ATOM 691 O O . PRO A 1 88 ? 18.168 -6.154 -3.896 1.00 89.69 88 PRO A O 1
ATOM 694 N N . ARG A 1 89 ? 16.435 -5.451 -2.660 1.00 93.12 89 ARG A N 1
ATOM 695 C CA . ARG A 1 89 ? 16.624 -6.425 -1.566 1.00 93.12 89 ARG A CA 1
ATOM 696 C C . ARG A 1 89 ? 15.381 -7.220 -1.184 1.00 93.12 89 ARG A C 1
ATOM 698 O O . ARG A 1 89 ? 15.493 -8.192 -0.451 1.00 93.12 89 ARG A O 1
ATOM 705 N N . ILE A 1 90 ? 14.200 -6.773 -1.598 1.00 95.00 90 ILE A N 1
ATOM 706 C CA . ILE A 1 90 ? 12.928 -7.252 -1.039 1.00 95.00 90 ILE A CA 1
ATOM 707 C C . ILE A 1 90 ? 11.971 -7.452 -2.199 1.00 95.00 90 ILE A C 1
ATOM 709 O O . ILE A 1 90 ? 11.343 -6.503 -2.650 1.00 95.00 90 ILE A O 1
ATOM 713 N N . ALA A 1 91 ? 11.877 -8.685 -2.686 1.00 96.56 91 ALA A N 1
ATOM 714 C CA . ALA A 1 91 ? 10.924 -9.028 -3.736 1.00 96.56 91 ALA A CA 1
ATOM 715 C C . ALA A 1 91 ? 9.485 -9.036 -3.201 1.00 96.56 91 ALA A C 1
ATOM 717 O O . ALA A 1 91 ? 8.570 -8.562 -3.867 1.00 96.56 91 ALA A O 1
ATOM 718 N N . ILE A 1 92 ? 9.296 -9.557 -1.986 1.00 98.19 92 ILE A N 1
ATOM 719 C CA . ILE A 1 92 ? 7.991 -9.689 -1.339 1.00 98.19 92 ILE A CA 1
ATOM 720 C C . ILE A 1 92 ? 8.124 -9.228 0.107 1.00 98.19 92 ILE A C 1
ATOM 722 O O . ILE A 1 92 ? 9.050 -9.637 0.810 1.00 98.19 92 ILE A O 1
ATOM 726 N N . TYR A 1 93 ? 7.191 -8.391 0.536 1.00 97.00 93 TYR A N 1
ATOM 727 C CA . TYR A 1 93 ? 7.038 -7.934 1.907 1.00 97.00 93 TYR A CA 1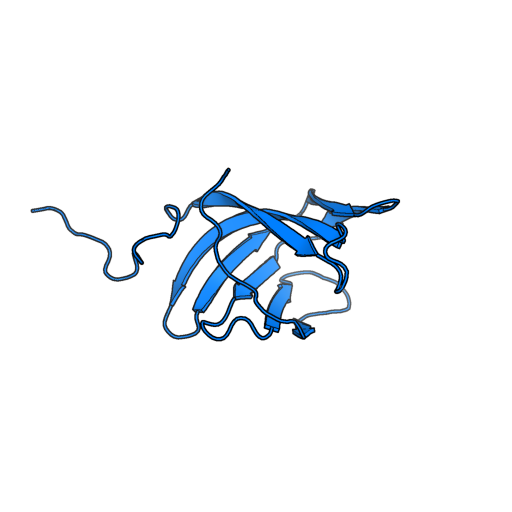
ATOM 728 C C . TYR A 1 93 ? 5.605 -8.209 2.359 1.00 97.00 93 TYR A C 1
ATOM 730 O O . TYR A 1 93 ? 4.668 -7.958 1.605 1.00 97.00 93 TYR A O 1
ATOM 738 N N . ILE A 1 94 ? 5.435 -8.771 3.555 1.00 98.19 94 ILE A N 1
ATOM 739 C CA . ILE A 1 94 ? 4.115 -9.092 4.101 1.00 98.19 94 ILE A CA 1
ATOM 740 C C . ILE A 1 94 ? 3.975 -8.385 5.442 1.00 98.19 94 ILE A C 1
ATOM 742 O O . ILE A 1 94 ? 4.666 -8.738 6.400 1.00 98.19 94 ILE A O 1
ATOM 746 N N . ASP A 1 95 ? 3.060 -7.424 5.501 1.00 97.19 95 ASP A N 1
ATOM 747 C CA . ASP A 1 95 ? 2.597 -6.839 6.751 1.00 97.19 95 ASP A CA 1
ATOM 748 C C . ASP A 1 95 ? 1.533 -7.756 7.341 1.00 97.19 95 ASP A C 1
ATOM 750 O O . ASP A 1 95 ? 0.453 -7.919 6.769 1.00 97.19 95 ASP A O 1
ATOM 754 N N . VAL A 1 96 ? 1.831 -8.359 8.489 1.00 96.69 96 VAL A N 1
ATOM 755 C CA . VAL A 1 96 ? 0.802 -9.006 9.307 1.00 96.69 96 VAL A CA 1
ATOM 756 C C . VAL A 1 96 ? 0.034 -7.906 10.025 1.00 96.69 96 VAL A C 1
ATOM 758 O O . VAL A 1 96 ? 0.627 -7.063 10.700 1.00 96.69 96 VAL A O 1
ATOM 761 N N . ALA A 1 97 ? -1.279 -7.911 9.850 1.00 93.50 97 ALA A N 1
ATOM 762 C CA . ALA A 1 97 ? -2.161 -6.816 10.200 1.00 93.50 97 ALA A CA 1
ATOM 763 C C . ALA A 1 97 ? -3.412 -7.315 10.929 1.00 93.50 97 ALA A C 1
ATOM 765 O O . ALA A 1 97 ? -3.575 -8.500 11.209 1.00 93.50 97 ALA A O 1
ATOM 766 N N . TRP A 1 98 ? -4.300 -6.379 11.240 1.00 92.00 98 TRP A N 1
ATOM 767 C CA . TRP A 1 98 ? -5.645 -6.663 11.709 1.00 92.00 98 TRP A CA 1
ATOM 768 C C . TRP A 1 98 ? -6.594 -5.639 11.094 1.00 92.00 98 TRP A C 1
ATOM 770 O O . TRP A 1 98 ? -6.285 -4.447 11.103 1.00 92.00 98 TRP A O 1
ATOM 780 N N . ASP A 1 99 ? -7.739 -6.108 10.600 1.00 93.88 99 ASP A N 1
ATOM 781 C CA . ASP A 1 99 ? -8.843 -5.263 10.134 1.00 93.88 99 ASP A CA 1
ATOM 782 C C . ASP A 1 99 ? -8.485 -4.322 8.965 1.00 93.88 99 ASP A C 1
ATOM 784 O O . ASP A 1 99 ? -8.892 -3.162 8.921 1.00 93.88 99 ASP A O 1
ATOM 788 N N . VAL A 1 100 ? -7.724 -4.812 7.980 1.00 95.62 100 VAL A N 1
ATOM 789 C CA . VAL A 1 100 ? -7.513 -4.075 6.723 1.00 95.62 100 VAL A CA 1
ATOM 790 C C . VAL A 1 100 ? -8.777 -4.167 5.871 1.00 95.62 100 VAL A C 1
ATOM 792 O O . VAL A 1 100 ? -9.103 -5.224 5.326 1.00 95.62 100 VAL A O 1
ATOM 795 N N . HIS A 1 101 ? -9.483 -3.051 5.722 1.00 93.31 101 HIS A N 1
ATOM 796 C CA . HIS A 1 101 ? -10.725 -2.984 4.962 1.00 93.31 101 HIS A CA 1
ATOM 797 C C . HIS A 1 101 ? -10.863 -1.663 4.203 1.00 93.31 101 HIS A C 1
ATOM 799 O O . HIS A 1 101 ? -10.105 -0.713 4.387 1.00 93.31 101 HIS A O 1
ATOM 805 N N . TRP A 1 102 ? -11.851 -1.618 3.314 1.00 93.88 102 TRP A N 1
ATOM 806 C CA . TRP A 1 102 ? -12.211 -0.400 2.602 1.00 93.88 102 TRP A CA 1
ATOM 807 C C . TRP A 1 102 ? -13.154 0.439 3.452 1.00 93.88 102 TRP A C 1
ATOM 809 O O . TRP A 1 102 ? -14.224 -0.033 3.832 1.00 93.88 102 TRP A O 1
ATOM 819 N N . GLU A 1 103 ? -12.783 1.690 3.684 1.00 89.75 103 GLU A N 1
ATOM 820 C CA . GLU A 1 103 ? -13.649 2.695 4.292 1.00 89.75 103 GLU A CA 1
ATOM 821 C C . GLU A 1 103 ? -14.171 3.627 3.184 1.00 89.75 103 GLU A C 1
ATOM 823 O O . GLU A 1 103 ? -13.405 4.144 2.366 1.00 89.75 103 GLU A O 1
ATOM 828 N N . THR A 1 104 ? -15.489 3.831 3.128 1.00 79.31 104 THR A N 1
ATOM 829 C CA . THR A 1 104 ? -16.075 4.886 2.285 1.00 79.31 104 THR A CA 1
ATOM 830 C C . THR A 1 104 ? -15.718 6.223 2.922 1.00 79.31 104 THR A C 1
ATOM 832 O O . THR A 1 104 ? -15.968 6.396 4.113 1.00 79.31 104 THR A O 1
ATOM 835 N N . GLY A 1 105 ? -15.107 7.132 2.159 1.00 65.94 105 GLY A N 1
ATOM 836 C CA . GLY A 1 105 ? -14.551 8.375 2.699 1.00 65.94 105 GLY A CA 1
ATOM 837 C C . GLY A 1 105 ? -15.537 9.158 3.572 1.00 65.94 105 GLY A C 1
ATOM 838 O O . GLY A 1 105 ? -16.697 9.333 3.194 1.00 65.94 105 GLY A O 1
ATOM 839 N N . ALA A 1 106 ? -15.045 9.605 4.729 1.00 42.03 106 ALA A N 1
ATOM 840 C CA . ALA A 1 106 ? -15.590 10.739 5.470 1.00 42.03 106 ALA A CA 1
ATOM 841 C C . ALA A 1 106 ? -15.261 12.056 4.753 1.00 42.03 106 ALA A C 1
ATOM 843 O O . ALA A 1 106 ? -14.189 12.114 4.102 1.00 42.03 106 ALA A O 1
#

Secondary structure (DSSP, 8-state):
-----TT--TTSPPTT-EEEEEEE-TTS-EEEEEEEEEEEEETTEEEEEE-TT-EEEETTEEEE-SS-EEEEE-TT-SEEEEEESS-SS-SEEEEE-S---PPPP-